Protein AF-A0A846HQQ9-F1 (afdb_monomer_lite)

pLDDT: mean 76.0, std 21.25, range [37.72, 97.0]

Sequence (90 aa):
MPPSILPIAAIHSLRLTCTHCGAAAVIPLSAKHGPEKCFNCYRELPGAQLMRLVAELRWLQEVTGSPQADIQVGFDAALEHEQNPPASAR

Foldseek 3Di:
DPPDPDDLLPDQWDWDADPPPRDIDTGGLPDPWFDQADPPPRHGDPGVVVNVVSVVSVVVNVVVVPPPPDPPVPVPDPPPPDDDDDDDDD

Structure (mmCIF, N/CA/C/O backbone):
data_AF-A0A846HQQ9-F1
#
_entry.id   AF-A0A846HQQ9-F1
#
loop_
_atom_site.group_PDB
_atom_site.id
_atom_site.type_symbol
_atom_site.label_atom_id
_atom_site.label_alt_id
_atom_site.label_comp_id
_atom_site.label_asym_id
_atom_site.label_entity_id
_atom_site.label_seq_id
_atom_site.pdbx_PDB_ins_code
_atom_site.Cartn_x
_atom_site.Cartn_y
_atom_site.Cartn_z
_atom_site.occupancy
_atom_site.B_iso_or_equiv
_atom_site.auth_seq_id
_atom_site.auth_comp_id
_atom_site.auth_asym_id
_atom_site.auth_atom_id
_atom_site.pdbx_PDB_model_num
ATOM 1 N N . MET A 1 1 ? 6.909 -25.235 1.160 1.00 44.28 1 MET A N 1
ATOM 2 C CA . MET A 1 1 ? 6.559 -24.470 -0.056 1.00 44.28 1 MET A CA 1
ATOM 3 C C . MET A 1 1 ? 7.711 -23.520 -0.340 1.00 44.28 1 MET A C 1
ATOM 5 O O . MET A 1 1 ? 8.102 -22.835 0.599 1.00 44.28 1 MET A O 1
ATOM 9 N N . PRO A 1 2 ? 8.308 -23.516 -1.544 1.00 43.03 2 PRO A N 1
ATOM 10 C CA . PRO A 1 2 ? 9.322 -22.522 -1.879 1.00 43.03 2 PRO A CA 1
ATOM 11 C C . PRO A 1 2 ? 8.697 -21.117 -1.824 1.00 43.03 2 PRO A C 1
ATOM 13 O O . PRO A 1 2 ? 7.516 -20.973 -2.164 1.00 43.03 2 PRO A O 1
ATOM 16 N N . PRO A 1 3 ? 9.437 -20.091 -1.372 1.00 54.88 3 PRO A N 1
ATOM 17 C CA . PRO A 1 3 ? 8.934 -18.727 -1.379 1.00 54.88 3 PRO A CA 1
ATOM 18 C C . PRO A 1 3 ? 8.618 -18.336 -2.823 1.00 54.88 3 PRO A C 1
ATOM 20 O O . PRO A 1 3 ? 9.480 -18.382 -3.698 1.00 54.88 3 PRO A O 1
ATOM 23 N N . SER A 1 4 ? 7.359 -17.991 -3.086 1.00 58.56 4 SER A N 1
ATOM 24 C CA . SER A 1 4 ? 6.966 -17.425 -4.373 1.00 58.56 4 SER A CA 1
ATOM 25 C C . SER A 1 4 ? 7.543 -16.016 -4.450 1.00 58.56 4 SER A C 1
ATOM 27 O O . SER A 1 4 ? 7.040 -15.101 -3.799 1.00 58.56 4 SER A O 1
ATOM 29 N N . ILE A 1 5 ? 8.638 -15.854 -5.190 1.00 68.12 5 ILE A N 1
ATOM 30 C CA . ILE A 1 5 ? 9.219 -14.541 -5.467 1.00 68.12 5 ILE A CA 1
ATOM 31 C C . ILE A 1 5 ? 8.293 -13.868 -6.480 1.00 68.12 5 ILE A C 1
ATOM 33 O O . ILE A 1 5 ? 8.290 -14.217 -7.659 1.00 68.12 5 ILE A O 1
ATOM 37 N N . LEU A 1 6 ? 7.457 -12.944 -6.007 1.00 65.69 6 LEU A N 1
ATOM 38 C CA . LEU A 1 6 ? 6.645 -12.119 -6.895 1.00 65.69 6 LEU A CA 1
ATOM 39 C C . LEU A 1 6 ? 7.567 -11.124 -7.611 1.00 65.69 6 LEU A C 1
ATOM 41 O O . LEU A 1 6 ? 8.299 -10.398 -6.932 1.00 65.69 6 LEU A O 1
ATOM 45 N N . PRO A 1 7 ? 7.545 -11.058 -8.954 1.00 80.44 7 PRO A N 1
ATOM 46 C CA . PRO A 1 7 ? 8.287 -10.034 -9.666 1.00 80.44 7 PRO A CA 1
ATOM 47 C C . PRO A 1 7 ? 7.749 -8.664 -9.252 1.00 80.44 7 PRO A C 1
ATOM 49 O O . PRO A 1 7 ? 6.538 -8.443 -9.230 1.00 80.44 7 PRO A O 1
ATOM 52 N N . ILE A 1 8 ? 8.650 -7.735 -8.934 1.00 80.69 8 ILE A N 1
ATOM 53 C CA . ILE A 1 8 ? 8.291 -6.398 -8.436 1.00 80.69 8 ILE A CA 1
ATOM 54 C C . ILE A 1 8 ? 7.369 -5.668 -9.428 1.00 80.69 8 ILE A C 1
ATOM 56 O O . ILE A 1 8 ? 6.434 -4.981 -9.017 1.00 80.69 8 ILE A O 1
ATOM 60 N N . ALA A 1 9 ? 7.561 -5.891 -10.732 1.00 81.38 9 ALA A N 1
ATOM 61 C CA . ALA A 1 9 ? 6.718 -5.358 -11.801 1.00 81.38 9 ALA A CA 1
ATOM 62 C C . ALA A 1 9 ? 5.235 -5.787 -11.723 1.00 81.38 9 ALA A C 1
ATOM 64 O O . ALA A 1 9 ? 4.377 -5.089 -12.255 1.00 81.38 9 ALA A O 1
ATOM 65 N N . ALA A 1 10 ? 4.911 -6.896 -11.048 1.00 84.12 10 ALA A N 1
ATOM 66 C CA . ALA A 1 10 ? 3.534 -7.376 -10.885 1.00 84.12 10 ALA A CA 1
ATOM 67 C C . ALA A 1 10 ? 2.807 -6.775 -9.664 1.00 84.12 10 ALA A C 1
ATOM 69 O O . ALA A 1 10 ? 1.633 -7.068 -9.427 1.00 84.12 10 ALA A O 1
ATOM 70 N N . ILE A 1 11 ? 3.480 -5.953 -8.852 1.00 86.56 11 ILE A N 1
ATOM 71 C CA . ILE A 1 11 ? 2.883 -5.333 -7.663 1.00 86.56 11 ILE A CA 1
ATOM 72 C C . ILE A 1 11 ? 2.178 -4.034 -8.075 1.00 86.56 11 ILE A C 1
ATOM 74 O O . ILE A 1 11 ? 2.826 -3.037 -8.348 1.00 86.56 11 ILE A O 1
ATOM 78 N N . HIS A 1 12 ? 0.845 -3.991 -8.082 1.00 89.31 12 HIS A N 1
ATOM 79 C CA . HIS A 1 12 ? 0.105 -2.771 -8.469 1.00 89.31 12 HIS A CA 1
ATOM 80 C C . HIS A 1 12 ? -0.455 -1.973 -7.282 1.00 89.31 12 HIS A C 1
ATOM 82 O O . HIS A 1 12 ? -0.809 -0.797 -7.413 1.00 89.31 12 HIS A O 1
ATOM 88 N N . SER A 1 13 ? -0.544 -2.600 -6.111 1.00 92.19 13 SER A N 1
ATOM 89 C CA . SER A 1 13 ? -1.162 -2.009 -4.926 1.00 92.19 13 SER A CA 1
ATOM 90 C C . SER A 1 13 ? -0.668 -2.655 -3.640 1.00 92.19 13 SER A C 1
ATOM 92 O O . SER A 1 13 ? -0.311 -3.833 -3.629 1.00 92.19 13 SER A O 1
ATOM 94 N N . LEU A 1 14 ? -0.7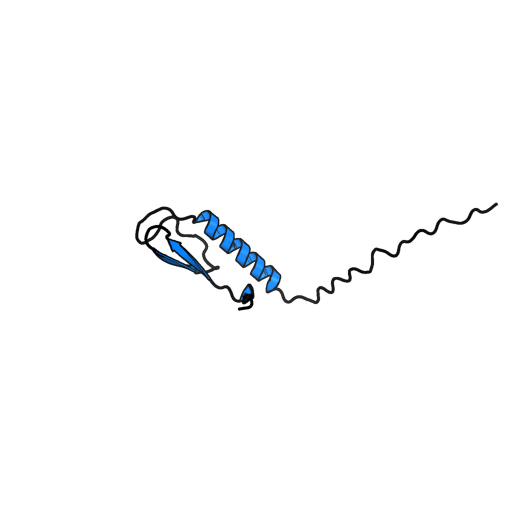53 -1.909 -2.545 1.00 91.62 14 LEU A N 1
ATOM 95 C CA . LEU A 1 14 ? -0.536 -2.390 -1.188 1.00 91.62 14 LEU A CA 1
ATOM 96 C C . LEU A 1 14 ? -1.861 -2.516 -0.445 1.00 91.62 14 LEU A C 1
ATOM 98 O O . LEU A 1 14 ? -2.765 -1.702 -0.616 1.00 91.62 14 LEU A O 1
ATOM 102 N N . ARG A 1 15 ? -1.967 -3.513 0.430 1.00 92.69 15 ARG A N 1
ATOM 103 C CA . ARG A 1 15 ? -3.098 -3.645 1.350 1.00 92.69 15 ARG A CA 1
ATOM 104 C C . ARG A 1 15 ? -2.675 -3.169 2.733 1.00 92.69 15 ARG A C 1
ATOM 106 O O . ARG A 1 15 ? -1.857 -3.812 3.385 1.00 92.69 15 ARG A O 1
ATOM 113 N N . LEU A 1 16 ? -3.274 -2.082 3.201 1.00 92.56 16 LEU A N 1
ATOM 114 C CA . LEU A 1 16 ? -3.128 -1.616 4.574 1.00 92.56 16 LEU A CA 1
ATOM 115 C C . LEU A 1 16 ? -4.262 -2.192 5.419 1.00 92.56 16 LEU A C 1
ATOM 117 O O . LEU A 1 16 ? -5.426 -1.986 5.096 1.00 92.56 16 LEU A O 1
ATOM 121 N N . THR A 1 17 ? -3.935 -2.884 6.508 1.00 94.56 17 THR A N 1
ATOM 122 C CA . THR A 1 17 ? -4.931 -3.401 7.459 1.00 94.56 17 THR A CA 1
ATOM 123 C C . THR A 1 17 ? -4.786 -2.668 8.784 1.00 94.56 17 THR A C 1
ATOM 125 O O . THR A 1 17 ? -3.698 -2.614 9.354 1.00 94.56 17 THR A O 1
ATOM 128 N N . CYS A 1 18 ? -5.879 -2.094 9.283 1.00 95.12 18 CYS A N 1
ATOM 129 C CA . CYS A 1 18 ? -5.910 -1.477 10.598 1.00 95.12 18 CYS A CA 1
ATOM 130 C C . CYS A 1 18 ? -5.771 -2.560 11.671 1.00 95.12 18 CYS A C 1
ATOM 132 O O . CYS A 1 18 ? -6.623 -3.439 11.789 1.00 95.12 18 CYS A O 1
ATOM 134 N N . THR A 1 19 ? -4.734 -2.462 12.497 1.00 94.38 19 THR A N 1
ATOM 135 C CA . THR A 1 19 ? -4.467 -3.417 13.583 1.00 94.38 19 THR A CA 1
ATOM 136 C C . THR A 1 19 ? -5.486 -3.348 14.720 1.00 94.38 19 THR A C 1
ATOM 138 O O . THR A 1 19 ? -5.566 -4.271 15.519 1.00 94.38 19 THR A O 1
ATOM 141 N N . HIS A 1 20 ? -6.276 -2.271 14.795 1.00 96.44 20 HIS A N 1
ATOM 142 C CA . HIS A 1 20 ? -7.279 -2.082 15.842 1.00 96.44 20 HIS A CA 1
ATOM 143 C C . HIS A 1 20 ? -8.639 -2.696 15.491 1.00 96.44 20 HIS A C 1
ATOM 145 O O . HIS A 1 20 ? -9.213 -3.412 16.299 1.00 96.44 20 HIS A O 1
ATOM 151 N N . CYS A 1 21 ? -9.180 -2.397 14.304 1.00 96.06 21 CYS A N 1
ATOM 152 C CA . CYS A 1 21 ? -10.526 -2.840 13.913 1.00 96.06 21 CYS A CA 1
ATOM 153 C C . CYS A 1 21 ? -10.549 -3.844 12.752 1.00 96.06 21 CYS A C 1
ATOM 155 O O . CYS A 1 21 ? -11.627 -4.237 12.320 1.00 96.06 21 CYS A O 1
ATOM 157 N N . GLY A 1 22 ? -9.393 -4.222 12.198 1.00 95.31 22 GLY A N 1
ATOM 158 C CA . GLY A 1 22 ? -9.288 -5.180 11.091 1.00 95.31 22 GLY A CA 1
ATOM 159 C C . GLY A 1 22 ? -9.713 -4.645 9.719 1.00 95.31 22 GLY A C 1
ATOM 160 O O . GLY A 1 22 ? -9.543 -5.336 8.716 1.00 95.31 22 GLY A O 1
ATOM 161 N N . ALA A 1 23 ? -10.230 -3.415 9.641 1.00 93.69 23 ALA A N 1
ATOM 162 C CA . ALA A 1 23 ? -10.603 -2.792 8.378 1.00 93.69 23 ALA A CA 1
ATOM 163 C C . ALA A 1 23 ? -9.384 -2.664 7.453 1.00 93.69 23 ALA A C 1
ATOM 165 O O . ALA A 1 23 ? -8.308 -2.246 7.889 1.00 93.69 23 ALA A O 1
ATOM 166 N N . ALA A 1 24 ? -9.556 -3.004 6.176 1.00 93.12 24 ALA A N 1
ATOM 167 C CA . ALA A 1 24 ? -8.490 -2.952 5.185 1.00 93.12 24 ALA A CA 1
ATOM 168 C C . ALA A 1 24 ? -8.783 -1.922 4.092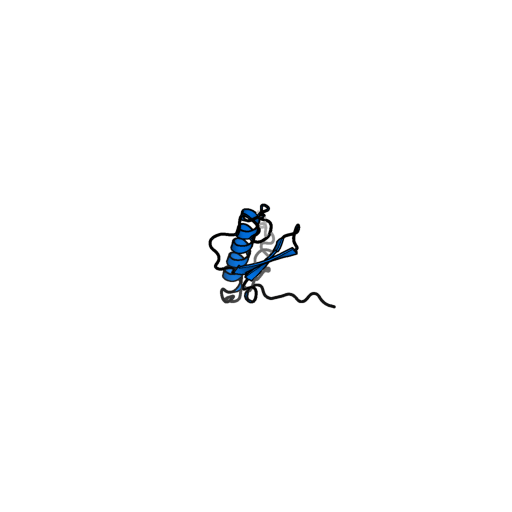 1.00 93.12 24 ALA A C 1
ATOM 170 O O . ALA A 1 24 ? -9.923 -1.771 3.662 1.00 93.12 24 ALA A O 1
ATOM 171 N N . ALA A 1 25 ? -7.733 -1.250 3.631 1.00 90.31 25 ALA A N 1
ATOM 172 C CA . ALA A 1 25 ? -7.754 -0.345 2.493 1.00 90.31 25 ALA A CA 1
ATOM 173 C C . ALA A 1 25 ? -6.724 -0.804 1.456 1.00 90.31 25 ALA A C 1
ATOM 175 O O . ALA A 1 25 ? -5.626 -1.245 1.806 1.00 90.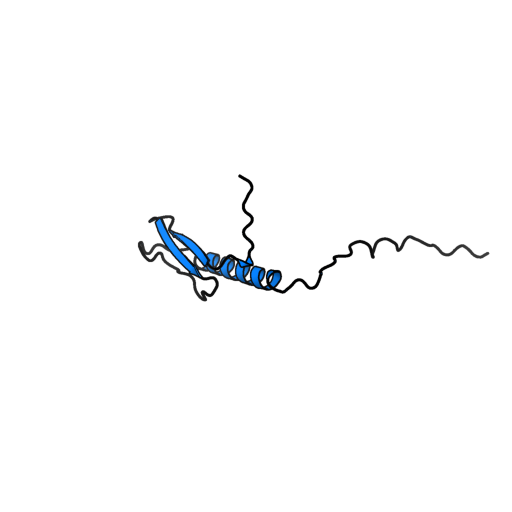31 25 ALA A O 1
ATOM 176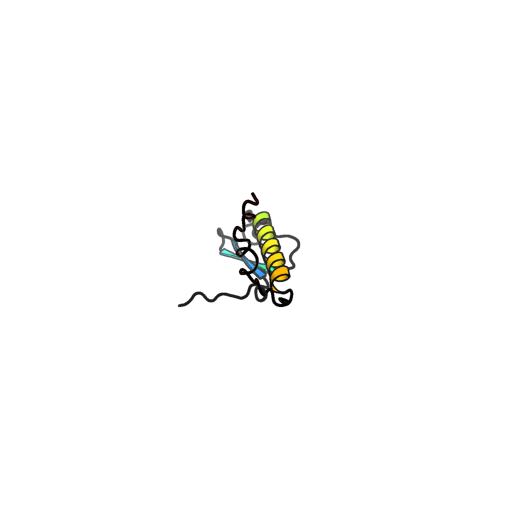 N N . VAL A 1 26 ? -7.083 -0.699 0.178 1.00 93.06 26 VAL A N 1
ATOM 177 C CA . VAL A 1 26 ? -6.177 -0.963 -0.943 1.00 93.06 26 VAL A CA 1
ATOM 178 C C . VAL A 1 26 ? -5.606 0.367 -1.414 1.00 93.06 26 VAL A C 1
ATOM 180 O O . VAL A 1 26 ? -6.352 1.280 -1.760 1.00 93.06 26 VAL A O 1
ATOM 183 N N . ILE A 1 27 ? -4.282 0.475 -1.402 1.00 93.56 27 ILE A N 1
ATOM 184 C CA . ILE A 1 27 ? -3.529 1.671 -1.766 1.00 93.56 27 ILE A CA 1
ATOM 185 C C . ILE A 1 27 ? -2.830 1.394 -3.098 1.00 93.56 27 ILE A C 1
ATOM 187 O O . ILE A 1 27 ? -1.883 0.603 -3.125 1.00 93.56 27 ILE A O 1
ATOM 191 N N . PRO A 1 28 ? -3.287 1.982 -4.215 1.00 92.81 28 PRO A N 1
ATOM 192 C CA . PRO A 1 28 ? -2.613 1.807 -5.495 1.00 92.81 28 PRO A CA 1
ATOM 193 C C . PRO A 1 28 ? -1.227 2.457 -5.450 1.00 92.81 28 PRO A C 1
ATOM 195 O O . PRO A 1 28 ? -1.050 3.486 -4.797 1.00 92.81 28 PRO A O 1
ATOM 198 N N . LEU A 1 29 ? -0.251 1.916 -6.187 1.00 91.88 29 LEU A N 1
ATOM 199 C CA . LEU A 1 29 ? 1.072 2.552 -6.262 1.00 91.88 29 LEU A CA 1
ATOM 200 C C . LEU A 1 29 ? 1.015 3.956 -6.895 1.00 91.88 29 LEU A C 1
ATOM 202 O O . LEU A 1 29 ? 1.873 4.787 -6.629 1.00 91.88 29 LEU A O 1
ATOM 206 N N . SER A 1 30 ? -0.024 4.271 -7.675 1.00 91.06 30 SER A N 1
ATOM 207 C CA . SER A 1 30 ? -0.260 5.616 -8.220 1.00 91.06 30 SER A CA 1
ATOM 208 C C . SER A 1 30 ? -0.749 6.646 -7.189 1.00 91.06 30 SER A C 1
ATOM 210 O O . SER A 1 30 ? -0.897 7.822 -7.536 1.00 91.06 30 SER A O 1
ATOM 212 N N . ALA A 1 31 ? -1.017 6.241 -5.942 1.00 90.94 31 ALA A N 1
ATOM 213 C CA . ALA A 1 31 ? -1.495 7.143 -4.902 1.00 90.94 31 ALA A CA 1
ATOM 214 C C . ALA A 1 31 ? -0.484 8.271 -4.637 1.00 90.94 31 ALA A C 1
ATOM 216 O O . ALA A 1 31 ? 0.716 8.041 -4.510 1.00 90.94 31 ALA A O 1
ATOM 217 N N . LYS A 1 32 ? -0.984 9.507 -4.530 1.00 89.75 32 LYS A N 1
ATOM 218 C CA . LYS A 1 32 ? -0.177 10.678 -4.138 1.00 89.75 32 LYS A CA 1
ATOM 219 C C . LYS A 1 32 ? -0.149 10.883 -2.625 1.00 89.75 32 LYS A C 1
ATOM 221 O O . LYS A 1 32 ? 0.798 11.455 -2.096 1.00 89.75 32 LYS A O 1
ATOM 226 N N . HIS A 1 33 ? -1.187 10.410 -1.941 1.00 90.12 33 HIS A N 1
ATOM 227 C CA . HIS A 1 33 ? -1.395 10.590 -0.511 1.00 90.12 33 HIS A CA 1
ATOM 228 C C . HIS A 1 33 ? -1.904 9.284 0.098 1.00 90.12 33 HIS A C 1
ATOM 230 O O . HIS A 1 33 ? -2.696 8.574 -0.526 1.00 90.12 33 HIS A O 1
ATOM 236 N N . GLY A 1 34 ? -1.444 8.976 1.309 1.00 88.25 34 GLY A N 1
ATOM 237 C CA . GLY A 1 34 ? -1.901 7.830 2.090 1.00 88.25 34 GLY A CA 1
ATOM 238 C C . GLY A 1 34 ? -2.945 8.255 3.126 1.00 88.25 34 GLY A C 1
ATOM 239 O O . GLY A 1 34 ? -2.988 9.427 3.497 1.00 88.25 34 GLY A O 1
ATOM 240 N N . PRO A 1 35 ? -3.783 7.331 3.621 1.00 91.12 35 PRO A N 1
ATOM 241 C CA . PRO A 1 35 ? -4.724 7.641 4.689 1.00 91.12 35 PRO A CA 1
ATOM 242 C C . PRO A 1 35 ? -3.981 7.915 6.003 1.00 91.12 35 PRO A C 1
ATOM 244 O O . PRO A 1 35 ? -3.196 7.088 6.466 1.00 91.12 35 PRO A O 1
ATOM 247 N N . GLU A 1 36 ? -4.275 9.052 6.631 1.00 92.81 36 GLU A N 1
ATOM 248 C CA . GLU A 1 36 ? -3.763 9.401 7.966 1.00 92.81 36 GLU A CA 1
ATOM 249 C C . GLU A 1 36 ? -4.557 8.721 9.085 1.00 92.81 36 GLU A C 1
ATOM 251 O O . GLU A 1 36 ? -4.041 8.497 10.176 1.00 92.81 36 GLU A O 1
ATOM 256 N N . LYS A 1 37 ? -5.823 8.373 8.820 1.00 95.31 37 LYS A N 1
ATOM 257 C CA . LYS A 1 37 ? -6.733 7.743 9.782 1.00 95.31 37 LYS A CA 1
ATOM 258 C C . LYS A 1 37 ? -7.464 6.566 9.159 1.00 95.31 37 LYS A C 1
ATOM 260 O O . LYS A 1 37 ? -7.761 6.551 7.965 1.00 95.31 37 LYS A O 1
ATOM 265 N N . CYS A 1 38 ? -7.785 5.577 9.984 1.00 95.69 38 CYS A N 1
ATOM 266 C CA . CYS A 1 38 ? -8.623 4.458 9.589 1.00 95.69 38 CYS A CA 1
ATOM 267 C C . CYS A 1 38 ? -10.037 4.951 9.280 1.00 95.69 38 CYS A C 1
ATOM 269 O O . CYS A 1 38 ? -10.662 5.583 10.123 1.00 95.69 38 CYS A O 1
ATOM 271 N N . PHE A 1 39 ? -10.565 4.603 8.106 1.00 94.06 39 PHE A N 1
ATOM 272 C CA . PHE A 1 39 ? -11.913 5.008 7.697 1.00 94.06 39 PHE A CA 1
ATOM 273 C C . PHE A 1 39 ? -13.023 4.462 8.613 1.00 94.06 39 PHE A C 1
ATOM 275 O O . PHE A 1 39 ? -14.109 5.024 8.648 1.00 94.06 39 PHE A O 1
ATOM 282 N N . ASN A 1 40 ? -12.762 3.362 9.334 1.00 96.62 40 ASN A N 1
ATOM 283 C CA . ASN A 1 40 ? -13.752 2.702 10.183 1.00 96.62 40 ASN A CA 1
ATOM 284 C C . ASN A 1 40 ? -13.695 3.178 11.643 1.00 96.62 40 ASN A C 1
ATOM 286 O O . ASN A 1 40 ? -14.707 3.570 12.209 1.00 96.62 40 ASN A O 1
ATOM 290 N N . CYS A 1 41 ? -12.513 3.152 12.273 1.00 97.00 41 CYS A N 1
ATOM 291 C CA . CYS A 1 41 ? -12.369 3.483 13.698 1.00 97.00 41 CYS A CA 1
ATOM 292 C C . CYS A 1 41 ? -11.646 4.812 13.968 1.00 97.00 41 CYS A C 1
ATOM 294 O O . CYS A 1 41 ? -11.317 5.089 15.118 1.00 97.00 41 CYS A O 1
ATOM 296 N N . TYR A 1 42 ? -11.330 5.592 12.926 1.00 96.81 42 TYR A N 1
ATOM 297 C CA . TYR A 1 42 ? -10.689 6.920 12.976 1.00 96.81 42 TYR A CA 1
ATOM 298 C C . TYR A 1 42 ? -9.341 7.011 13.705 1.00 96.81 42 TYR A C 1
ATOM 300 O O . TYR A 1 42 ? -8.800 8.101 13.883 1.00 96.81 42 TYR A O 1
ATOM 308 N N . ARG A 1 43 ? -8.762 5.870 14.088 1.00 95.75 43 ARG A N 1
ATOM 309 C CA . ARG A 1 43 ? -7.429 5.795 14.685 1.00 95.75 43 ARG A CA 1
ATOM 310 C C . ARG A 1 43 ? -6.373 6.169 13.650 1.00 95.75 43 ARG A C 1
ATOM 312 O O . ARG A 1 43 ? -6.524 5.838 12.475 1.00 95.75 43 ARG A O 1
ATOM 319 N N . GLU A 1 44 ? -5.310 6.813 14.110 1.00 95.31 44 GLU A N 1
ATOM 320 C CA . GLU A 1 44 ? -4.159 7.163 13.284 1.00 95.31 44 GLU A CA 1
ATOM 321 C C . GLU A 1 44 ? -3.542 5.932 12.613 1.00 95.31 44 GLU A C 1
ATOM 323 O O . GLU A 1 44 ? -3.458 4.842 13.190 1.00 95.31 44 GLU A O 1
ATOM 328 N N . LEU A 1 45 ? -3.139 6.119 11.362 1.00 93.56 45 LEU A N 1
ATOM 329 C CA . LEU A 1 45 ? -2.458 5.139 10.534 1.00 93.56 45 LEU A CA 1
ATOM 330 C C . LEU A 1 45 ? -1.057 5.654 10.180 1.00 93.56 45 LEU A C 1
ATOM 332 O O . LEU A 1 45 ? -0.847 6.866 10.109 1.00 93.56 45 LEU A O 1
ATOM 336 N N . PRO A 1 46 ? -0.096 4.756 9.899 1.00 91.12 46 PRO A N 1
ATOM 337 C CA . PRO A 1 46 ? 1.265 5.127 9.513 1.00 91.12 46 PRO A CA 1
ATOM 338 C C . PRO A 1 46 ? 1.327 5.602 8.046 1.00 91.12 46 PRO A C 1
ATOM 340 O O . PRO A 1 46 ? 1.993 4.999 7.202 1.00 91.12 46 PRO A O 1
ATOM 343 N N . GLY A 1 47 ? 0.583 6.663 7.713 1.00 88.44 47 GLY A N 1
ATOM 344 C CA . GLY A 1 47 ? 0.408 7.150 6.342 1.00 88.44 47 GLY A CA 1
ATOM 345 C C . GLY A 1 47 ? 1.722 7.582 5.685 1.00 88.44 47 GLY A C 1
ATOM 346 O O . GLY A 1 47 ? 1.974 7.239 4.532 1.00 88.44 47 GLY A O 1
ATOM 347 N N . ALA A 1 48 ? 2.604 8.260 6.427 1.00 89.50 48 ALA A N 1
ATOM 348 C CA . ALA A 1 48 ? 3.905 8.698 5.917 1.00 89.50 48 ALA A CA 1
ATOM 349 C C . ALA A 1 48 ? 4.833 7.514 5.593 1.00 89.50 48 ALA A C 1
ATOM 351 O O . ALA A 1 48 ? 5.447 7.481 4.525 1.00 89.50 48 ALA A O 1
ATOM 352 N N . GLN A 1 49 ? 4.905 6.514 6.479 1.00 91.25 49 GLN A N 1
ATOM 353 C CA . GLN A 1 49 ? 5.713 5.311 6.254 1.00 91.25 49 GLN A CA 1
ATOM 354 C C . GLN A 1 49 ? 5.169 4.495 5.076 1.00 91.25 49 GLN A C 1
ATOM 356 O O . GLN A 1 49 ? 5.943 4.008 4.253 1.00 91.25 49 GLN A O 1
ATOM 361 N N . LEU A 1 50 ? 3.842 4.396 4.957 1.00 92.50 50 LEU A N 1
ATOM 362 C CA . LEU A 1 50 ? 3.190 3.738 3.829 1.00 92.50 50 LEU A CA 1
ATOM 363 C C . LEU A 1 50 ? 3.542 4.414 2.499 1.00 92.50 50 LEU A C 1
ATOM 365 O O . LEU A 1 50 ? 3.888 3.728 1.542 1.00 92.50 50 LEU A O 1
ATOM 369 N N . MET A 1 51 ? 3.492 5.747 2.433 1.00 94.00 51 MET A N 1
ATOM 370 C CA . MET A 1 51 ? 3.820 6.469 1.201 1.00 94.00 51 MET A CA 1
ATOM 371 C C . MET A 1 51 ? 5.301 6.383 0.834 1.00 94.00 51 MET A C 1
ATOM 373 O O . MET A 1 51 ? 5.623 6.314 -0.352 1.00 94.00 51 MET A O 1
ATOM 377 N N . ARG A 1 52 ? 6.198 6.313 1.824 1.00 94.19 52 ARG A N 1
ATOM 378 C CA . ARG A 1 52 ? 7.614 6.013 1.580 1.00 94.19 52 ARG A CA 1
ATOM 379 C C . ARG A 1 52 ? 7.787 4.641 0.924 1.00 94.19 52 ARG A C 1
ATOM 381 O O . ARG A 1 52 ? 8.482 4.542 -0.079 1.00 94.19 52 ARG A O 1
ATOM 388 N N . LEU A 1 53 ? 7.096 3.618 1.429 1.00 91.94 53 LEU A N 1
ATOM 389 C CA . LEU A 1 53 ? 7.126 2.276 0.841 1.00 91.94 53 LEU A CA 1
ATOM 390 C C . LEU A 1 53 ? 6.558 2.259 -0.588 1.00 91.94 53 LEU A C 1
ATOM 392 O O . LEU A 1 53 ? 7.121 1.613 -1.468 1.00 91.94 53 LEU A O 1
ATOM 396 N N . VAL A 1 54 ? 5.468 2.991 -0.843 1.00 93.25 54 VAL A N 1
ATOM 397 C CA . VAL A 1 54 ? 4.914 3.153 -2.200 1.00 93.25 54 VAL A CA 1
ATOM 398 C C . VAL A 1 54 ? 5.947 3.780 -3.143 1.00 93.25 54 VAL A C 1
ATOM 400 O O . VAL A 1 54 ? 6.114 3.297 -4.262 1.00 93.25 54 VAL A O 1
ATOM 403 N N . ALA A 1 55 ? 6.659 4.819 -2.702 1.00 92.62 55 ALA A N 1
ATOM 404 C CA . ALA A 1 55 ? 7.699 5.465 -3.501 1.00 92.62 55 ALA A CA 1
ATOM 405 C C . ALA A 1 55 ? 8.888 4.528 -3.781 1.00 92.62 55 ALA A C 1
ATOM 407 O O . ALA A 1 55 ? 9.341 4.448 -4.921 1.00 92.62 55 ALA A O 1
ATOM 408 N N . GLU A 1 56 ? 9.349 3.781 -2.775 1.00 91.81 56 GLU A N 1
ATOM 409 C CA . GLU A 1 56 ? 10.431 2.797 -2.923 1.00 91.81 56 GLU A CA 1
ATOM 410 C C . GLU A 1 56 ? 10.050 1.685 -3.915 1.00 91.81 56 GLU A C 1
ATOM 412 O O . GLU A 1 56 ? 10.839 1.342 -4.795 1.00 91.81 56 GLU A O 1
ATOM 417 N N . LEU A 1 57 ? 8.817 1.170 -3.847 1.00 90.94 57 LEU A N 1
ATOM 418 C CA . LEU A 1 57 ? 8.326 0.161 -4.791 1.00 90.94 57 LEU A CA 1
ATOM 419 C C . LEU A 1 57 ? 8.224 0.691 -6.221 1.00 90.94 57 LEU A C 1
ATOM 421 O O . LEU A 1 57 ? 8.593 -0.020 -7.153 1.00 90.94 57 LEU A O 1
ATOM 425 N N . ARG A 1 58 ? 7.762 1.931 -6.407 1.00 90.12 58 ARG A N 1
ATOM 426 C CA . ARG A 1 58 ? 7.738 2.566 -7.734 1.00 90.12 58 ARG A CA 1
ATOM 427 C C . ARG A 1 58 ? 9.134 2.727 -8.311 1.00 90.12 58 ARG A C 1
ATOM 429 O O . ARG A 1 58 ? 9.354 2.369 -9.461 1.00 90.12 58 ARG A O 1
ATOM 436 N N . TRP A 1 59 ? 10.072 3.214 -7.505 1.00 90.00 59 TRP A N 1
ATOM 437 C CA . TRP A 1 59 ? 11.462 3.346 -7.925 1.00 90.00 59 TRP A CA 1
ATOM 438 C C . TRP A 1 59 ? 12.050 1.989 -8.339 1.00 90.00 59 TRP A C 1
ATOM 440 O O . TRP A 1 59 ? 12.649 1.871 -9.405 1.00 90.00 59 TRP A O 1
ATOM 450 N N . LEU A 1 60 ? 11.800 0.930 -7.559 1.00 89.12 60 LEU A N 1
ATOM 451 C CA . LEU A 1 60 ? 12.221 -0.423 -7.926 1.00 89.12 60 LEU A CA 1
ATOM 452 C C . LEU A 1 60 ? 11.577 -0.895 -9.238 1.00 89.12 60 LEU A C 1
ATOM 454 O O . LEU A 1 60 ? 12.251 -1.539 -10.038 1.00 89.12 60 LEU A O 1
ATOM 458 N N . GLN A 1 61 ? 10.306 -0.574 -9.492 1.00 88.62 61 GLN A N 1
ATOM 459 C CA . GLN A 1 61 ? 9.644 -0.890 -10.765 1.00 88.62 61 GLN A CA 1
ATOM 460 C C . GLN A 1 61 ? 10.250 -0.145 -11.951 1.00 88.62 61 GLN A C 1
ATOM 462 O O . GLN A 1 61 ? 10.358 -0.721 -13.026 1.00 88.62 61 GLN A O 1
ATOM 467 N N . GLU A 1 62 ? 10.673 1.103 -11.774 1.00 86.06 62 GLU A N 1
ATOM 468 C CA . GLU A 1 62 ? 11.320 1.886 -12.832 1.00 86.06 62 GLU A CA 1
ATOM 469 C C . GLU A 1 62 ? 12.711 1.323 -13.170 1.00 86.06 62 GLU A C 1
ATOM 471 O O . GLU A 1 62 ? 13.054 1.158 -14.344 1.00 86.06 62 GLU A O 1
ATOM 476 N N . VAL A 1 63 ? 13.486 0.949 -12.147 1.00 83.94 63 VAL A N 1
ATOM 477 C CA . VAL A 1 63 ? 14.828 0.369 -12.321 1.00 83.94 63 VAL A CA 1
ATOM 478 C C . VAL A 1 63 ? 14.770 -1.055 -12.886 1.00 83.94 63 VAL A C 1
ATOM 480 O O . VAL A 1 63 ? 15.617 -1.423 -13.693 1.00 83.94 63 VAL A O 1
ATOM 483 N N . THR A 1 64 ? 13.775 -1.859 -12.496 1.00 77.00 64 THR A N 1
ATOM 484 C CA . THR A 1 64 ? 13.634 -3.258 -12.958 1.00 77.00 64 THR A CA 1
ATOM 485 C C . THR A 1 64 ? 12.808 -3.412 -14.236 1.00 77.00 64 THR A C 1
ATOM 487 O O . THR A 1 64 ? 12.986 -4.387 -14.959 1.00 77.00 64 THR A O 1
ATOM 490 N N . GLY A 1 65 ? 11.897 -2.476 -14.510 1.00 61.31 65 GLY A N 1
ATOM 491 C CA . GLY A 1 65 ? 11.053 -2.428 -15.707 1.00 61.31 65 GLY A CA 1
ATOM 492 C C . GLY A 1 65 ? 11.683 -1.671 -16.876 1.00 61.31 65 GLY A C 1
ATOM 493 O O . GLY A 1 65 ? 11.166 -1.740 -17.990 1.00 61.31 65 GLY A O 1
ATOM 494 N N . SER A 1 66 ? 12.810 -0.989 -16.655 1.00 46.56 66 SER A N 1
ATOM 495 C CA . SER A 1 66 ? 13.706 -0.637 -17.753 1.00 46.56 66 SER A CA 1
ATOM 496 C C . SER A 1 66 ? 14.211 -1.949 -18.355 1.00 46.56 66 SER A C 1
ATOM 498 O O . SER A 1 66 ? 14.761 -2.755 -17.600 1.00 46.56 66 SER A O 1
ATOM 500 N N . PRO A 1 67 ? 14.011 -2.218 -19.662 1.00 44.75 67 PRO A N 1
ATOM 501 C CA . PRO A 1 67 ? 14.614 -3.383 -20.285 1.00 44.75 67 PRO A CA 1
ATOM 502 C C . PRO A 1 67 ? 16.100 -3.324 -19.959 1.00 44.75 67 PRO A C 1
ATOM 504 O O . PRO A 1 67 ? 16.774 -2.344 -20.278 1.00 44.75 67 PRO A O 1
ATOM 507 N N . GLN A 1 68 ? 16.575 -4.340 -19.246 1.00 44.06 68 GLN A N 1
ATOM 508 C CA . GLN A 1 68 ? 17.990 -4.603 -19.104 1.00 44.06 68 GLN A CA 1
ATOM 509 C C . GLN A 1 68 ? 18.520 -4.748 -20.532 1.00 44.06 68 GLN A C 1
ATOM 511 O O . GLN A 1 68 ? 18.419 -5.811 -21.133 1.00 44.06 68 GLN A O 1
ATOM 516 N N . ALA A 1 69 ? 19.039 -3.661 -21.102 1.00 40.28 69 ALA A N 1
ATOM 517 C CA . ALA A 1 69 ? 20.168 -3.786 -21.994 1.00 40.28 69 ALA A CA 1
ATOM 518 C C . ALA A 1 69 ? 21.206 -4.526 -21.158 1.00 40.28 69 ALA A C 1
ATOM 520 O O . ALA A 1 69 ? 21.672 -3.977 -20.160 1.00 40.28 69 ALA A O 1
ATOM 521 N N . ASP A 1 70 ? 21.385 -5.804 -21.482 1.00 40.28 70 ASP A N 1
ATOM 522 C CA . ASP A 1 70 ? 22.455 -6.697 -21.067 1.00 40.28 70 ASP A CA 1
ATOM 523 C C . ASP A 1 70 ? 23.473 -6.021 -20.145 1.00 40.28 70 ASP A C 1
ATOM 525 O O . ASP A 1 70 ? 24.512 -5.527 -20.585 1.00 40.28 70 ASP A O 1
ATOM 529 N N . ILE A 1 71 ? 23.193 -5.992 -18.838 1.00 46.56 71 ILE A N 1
ATOM 530 C CA . ILE A 1 71 ? 24.247 -5.713 -17.870 1.00 46.56 71 ILE A CA 1
ATOM 531 C C . ILE A 1 71 ? 25.035 -7.014 -17.761 1.00 46.56 71 ILE A C 1
ATOM 533 O O . ILE A 1 71 ? 24.900 -7.792 -16.817 1.00 46.56 71 ILE A O 1
ATOM 537 N N . GLN A 1 72 ? 25.857 -7.254 -18.777 1.00 41.19 72 GLN A N 1
ATOM 538 C CA . GLN A 1 72 ? 26.985 -8.151 -18.691 1.00 41.19 72 GLN A CA 1
ATOM 539 C C . GLN A 1 72 ? 27.982 -7.463 -17.760 1.00 41.19 72 GLN A C 1
ATOM 541 O O . GLN A 1 72 ? 28.846 -6.700 -18.189 1.00 41.19 72 GLN A O 1
ATOM 546 N N . VAL A 1 73 ? 27.803 -7.663 -16.451 1.00 46.28 73 VAL A N 1
ATOM 547 C CA . VAL A 1 73 ? 28.812 -7.290 -15.460 1.00 46.28 73 VAL A CA 1
ATOM 548 C C . VAL A 1 73 ? 29.996 -8.232 -15.686 1.00 46.28 73 VAL A C 1
ATOM 550 O O . VAL A 1 73 ? 30.100 -9.290 -15.072 1.00 46.28 73 VAL A O 1
ATOM 553 N N . GLY A 1 74 ? 30.857 -7.887 -16.642 1.00 37.72 74 GLY A N 1
ATOM 554 C CA . GLY A 1 74 ? 32.174 -8.486 -16.785 1.00 37.72 74 GLY A CA 1
ATOM 555 C C . GLY A 1 74 ? 33.010 -8.072 -15.581 1.00 37.72 74 GLY A C 1
ATOM 556 O O . GLY A 1 74 ? 33.589 -6.991 -15.571 1.00 37.72 74 GLY A O 1
ATOM 557 N N . PHE A 1 75 ? 33.034 -8.914 -14.551 1.00 41.94 75 PHE A N 1
ATOM 558 C CA . PHE A 1 75 ? 33.815 -8.709 -13.329 1.00 41.94 75 PHE A CA 1
ATOM 559 C C . PHE A 1 75 ? 35.296 -9.126 -13.475 1.00 41.94 75 PHE A C 1
ATOM 561 O O . PHE A 1 75 ? 35.979 -9.256 -12.468 1.00 41.94 75 PHE A O 1
ATOM 568 N N . ASP A 1 76 ? 35.806 -9.301 -14.703 1.00 44.81 76 ASP A N 1
ATOM 569 C CA . ASP A 1 76 ? 37.135 -9.889 -14.967 1.00 44.81 76 ASP A CA 1
ATOM 570 C C . ASP A 1 76 ? 38.188 -8.935 -15.571 1.00 44.81 76 ASP A C 1
ATOM 572 O O . ASP A 1 76 ? 39.296 -9.362 -15.867 1.00 44.81 76 ASP A O 1
ATOM 576 N N . ALA A 1 77 ? 37.922 -7.635 -15.745 1.00 45.44 77 ALA A N 1
ATOM 577 C CA . ALA A 1 77 ? 38.864 -6.755 -16.465 1.00 45.44 77 ALA A CA 1
ATOM 578 C C . ALA A 1 77 ? 39.818 -5.907 -15.592 1.00 45.44 77 ALA A C 1
ATOM 580 O O . ALA A 1 77 ? 40.536 -5.068 -16.131 1.00 45.44 77 ALA A O 1
ATOM 581 N N . ALA A 1 78 ? 39.845 -6.067 -14.263 1.00 45.56 78 ALA A N 1
ATOM 582 C CA . ALA A 1 78 ? 40.600 -5.157 -13.380 1.00 45.56 78 ALA A CA 1
ATOM 583 C C . ALA A 1 78 ? 41.646 -5.824 -12.466 1.00 45.56 78 ALA A C 1
ATOM 585 O O . ALA A 1 78 ? 42.128 -5.177 -11.537 1.00 45.56 78 ALA A O 1
ATOM 586 N N . LEU A 1 79 ? 42.018 -7.086 -12.713 1.00 47.09 79 LEU A N 1
ATOM 587 C CA . LEU A 1 79 ? 42.967 -7.827 -11.864 1.00 47.09 79 LEU A CA 1
ATOM 588 C C . LEU A 1 79 ? 44.230 -8.345 -12.575 1.00 47.09 79 LEU A C 1
ATOM 590 O O . LEU A 1 79 ? 45.012 -9.046 -11.946 1.00 47.09 79 LEU A O 1
ATOM 594 N N . GLU A 1 80 ? 44.498 -7.936 -13.820 1.00 44.00 80 GLU A N 1
ATOM 595 C CA . GLU A 1 80 ? 45.723 -8.320 -14.555 1.00 44.00 80 GLU A CA 1
ATOM 596 C C . GLU A 1 80 ? 46.723 -7.170 -14.777 1.00 44.00 80 GLU A C 1
ATOM 598 O O . GLU A 1 80 ? 47.597 -7.255 -15.633 1.00 44.00 80 GLU A O 1
ATOM 603 N N . HIS A 1 81 ? 46.680 -6.100 -13.974 1.00 43.72 81 HIS A N 1
ATOM 604 C CA . HIS A 1 81 ? 47.856 -5.226 -13.837 1.00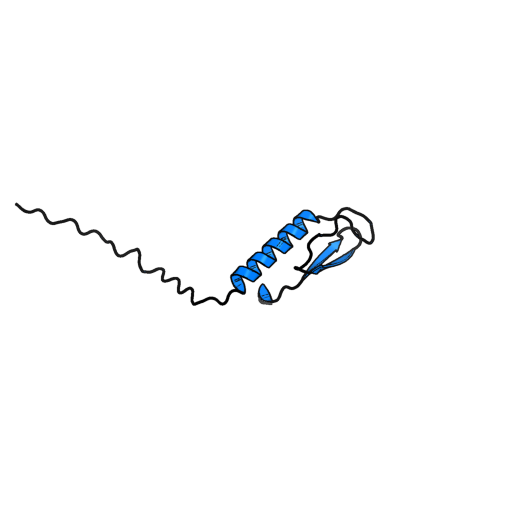 43.72 81 HIS A CA 1
ATOM 605 C C . HIS A 1 81 ? 48.784 -5.764 -12.736 1.00 43.72 81 HIS A C 1
ATOM 607 O O . HIS A 1 81 ? 49.113 -5.090 -11.758 1.00 43.72 81 HIS A O 1
ATOM 613 N N . GLU A 1 82 ? 49.208 -7.016 -12.919 1.00 45.72 82 GLU A N 1
ATOM 614 C CA . GLU A 1 82 ? 50.412 -7.543 -12.293 1.00 45.72 82 GLU A CA 1
ATOM 615 C C . GLU A 1 82 ? 51.609 -6.684 -12.730 1.00 45.72 82 GLU A C 1
ATOM 617 O O . GLU A 1 82 ? 51.963 -6.572 -13.902 1.00 45.72 82 GLU A O 1
ATOM 622 N N . GLN A 1 83 ? 52.190 -6.004 -11.746 1.00 52.12 83 GLN A N 1
ATOM 623 C CA . GLN A 1 83 ? 53.614 -6.087 -11.431 1.00 52.12 83 GLN A CA 1
ATOM 624 C C . GLN A 1 83 ? 54.537 -6.470 -12.604 1.00 52.12 83 GLN A C 1
ATOM 626 O O . GLN A 1 83 ? 54.889 -7.630 -12.786 1.00 52.12 83 GLN A O 1
ATOM 631 N N . ASN A 1 84 ? 55.050 -5.468 -13.318 1.00 44.47 84 ASN A N 1
ATOM 632 C CA . ASN A 1 84 ? 56.290 -5.619 -14.074 1.00 44.47 84 ASN A CA 1
ATOM 633 C C . ASN A 1 84 ? 57.260 -4.496 -13.666 1.00 44.47 84 ASN A C 1
ATOM 635 O O . ASN A 1 84 ? 57.101 -3.361 -14.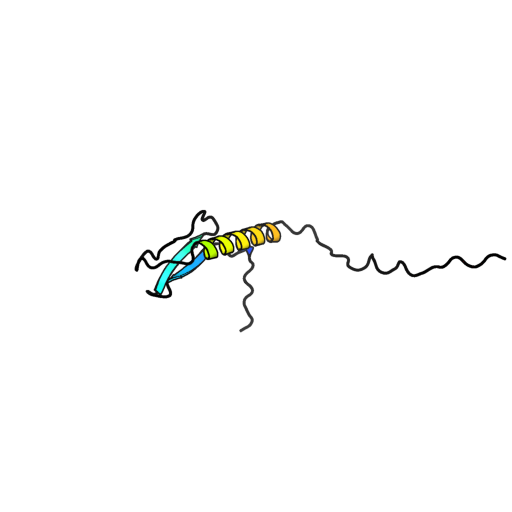123 1.00 44.47 84 ASN A O 1
ATOM 639 N N . PRO A 1 85 ? 58.215 -4.735 -12.745 1.00 56.00 85 PRO A N 1
ATOM 640 C CA . PRO A 1 85 ? 59.262 -3.761 -12.463 1.00 56.00 85 PRO A CA 1
ATOM 641 C C . PRO A 1 85 ? 60.254 -3.716 -13.640 1.00 56.00 85 PRO A C 1
ATOM 643 O O . PRO A 1 85 ? 60.687 -4.773 -14.104 1.00 56.00 85 PRO A O 1
ATOM 646 N N . PRO A 1 86 ? 60.665 -2.530 -14.133 1.00 52.09 86 PRO A N 1
ATOM 647 C CA . PRO A 1 86 ? 61.687 -2.462 -15.166 1.00 52.09 86 PRO A CA 1
ATOM 648 C C . PRO A 1 86 ? 63.013 -3.000 -14.622 1.00 52.09 86 PRO A C 1
ATOM 650 O O . PRO A 1 86 ? 63.510 -2.576 -13.576 1.00 52.09 86 PRO A O 1
ATOM 653 N N . ALA A 1 87 ? 63.568 -3.958 -15.360 1.00 51.53 87 ALA A N 1
ATOM 654 C CA . ALA A 1 87 ? 64.868 -4.544 -15.109 1.00 51.53 87 ALA A CA 1
ATOM 655 C C . ALA A 1 87 ? 65.961 -3.465 -15.047 1.00 51.53 87 ALA A C 1
ATOM 657 O O . ALA A 1 87 ? 66.056 -2.581 -15.896 1.00 51.53 87 ALA A O 1
ATOM 658 N N . SER A 1 88 ? 66.795 -3.595 -14.019 1.00 47.91 88 SER A N 1
ATOM 659 C CA . SER A 1 88 ? 68.050 -2.883 -13.810 1.00 47.91 88 SER A CA 1
ATOM 660 C C . SER A 1 88 ? 68.925 -2.914 -15.073 1.00 47.91 88 SER A C 1
ATOM 662 O O . SER A 1 88 ? 69.328 -3.985 -15.526 1.00 47.91 88 SER A O 1
ATOM 664 N N . ALA A 1 89 ? 69.227 -1.738 -15.627 1.00 50.03 89 ALA A N 1
ATOM 665 C CA . ALA A 1 89 ? 70.294 -1.553 -16.604 1.00 50.03 89 ALA A CA 1
ATOM 666 C C . ALA A 1 89 ? 71.546 -1.046 -15.874 1.00 50.03 89 ALA A C 1
ATOM 668 O O . ALA A 1 89 ? 71.464 -0.142 -15.042 1.00 50.03 89 ALA A O 1
ATOM 669 N N . ARG A 1 90 ? 72.661 -1.718 -16.161 1.00 51.53 90 ARG A N 1
ATOM 670 C CA . ARG A 1 90 ? 74.020 -1.438 -15.685 1.00 51.53 90 ARG A CA 1
ATOM 671 C C . ARG A 1 90 ? 74.550 -0.100 -16.180 1.00 51.53 90 ARG A C 1
ATOM 673 O O . ARG A 1 90 ? 74.167 0.289 -17.304 1.00 51.53 90 ARG A O 1
#

Secondary structure (DSSP, 8-state):
-------GGG--EEEEE-TTT--EEEEETT-SS--SB-TTT--B--HHHHHHHHHHHHHHHHHHHS--------TTSSS-----PPPPP-

Radius of gyration: 24.91 Å; chains: 1; bounding box: 88×35×38 Å